Protein AF-F4SY46-F1 (afdb_monomer_lite)

InterPro domains:
  IPR010906 Bacteriophage lambda, Nu1, terminase small subunit [PF07471] (25-109)

Foldseek 3Di:
DDDDDDDDQDPVNVVVVVVVVVVVVVVVVVVVVVVVVVVVVVVVVVVVVVVVVVVVLVVVLVVLLVVLVVVLVVQCCVLVVVCVVCVPDDVVVSVVSVVVSVVSNVVSNCVSVCSVVVVVVVVVVVVD

Organism: NCBI:txid656417

Secondary structure (DSSP, 8-state):
----------HHHHHHHHHHHHHHHHHHHHHHHHHHHHHHHHHHHHHHHHHHHHHHHHHHHHHHHHHHHHHHHHHTTHHHHHHHH-TTS-HHHHHHHHHHHHHHHHHHHTHHHHHHHHHHHHHHHHT-

Sequence (128 aa):
MRSGKKISKTKSSVKSWKICVRLQNLGTIDYRYWLTKAQADAQELKNTREEGLVLETELFTFILQRVAQEILGILVRVPLTLQRKYPDISPSHLDVVKTEIAKASNVAAKASENVGGWIDDFRRTEGS

Radius of gyration: 36.34 Å; chains: 1; bounding box: 85×54×85 Å

Structure (mmCIF, N/CA/C/O backbone):
data_AF-F4SY46-F1
#
_entry.id   AF-F4SY46-F1
#
loop_
_atom_site.group_PDB
_atom_site.id
_atom_site.type_symbol
_atom_site.label_atom_id
_atom_site.label_alt_id
_atom_site.label_comp_id
_atom_site.label_asym_id
_atom_site.label_entity_id
_atom_site.label_seq_id
_atom_site.pdbx_PDB_ins_code
_atom_site.Cartn_x
_atom_site.Cartn_y
_atom_site.Cartn_z
_atom_site.occupancy
_atom_site.B_iso_or_equiv
_atom_site.auth_seq_id
_atom_site.auth_comp_id
_atom_site.auth_asym_id
_atom_site.auth_atom_id
_atom_site.pdbx_PDB_model_num
ATOM 1 N N . MET A 1 1 ? 52.770 -42.576 -58.612 1.00 36.56 1 MET A N 1
ATOM 2 C CA . MET A 1 1 ? 53.418 -41.745 -57.569 1.00 36.56 1 MET A CA 1
ATOM 3 C C . MET A 1 1 ? 52.867 -40.324 -57.632 1.00 36.56 1 MET A C 1
ATOM 5 O O . MET A 1 1 ? 52.953 -39.703 -58.682 1.00 36.56 1 MET A O 1
ATOM 9 N N . ARG A 1 2 ? 52.249 -39.817 -56.553 1.00 37.84 2 ARG A N 1
ATOM 10 C CA . ARG A 1 2 ? 51.769 -38.424 -56.474 1.00 37.84 2 ARG A CA 1
ATOM 11 C C . ARG A 1 2 ? 52.965 -37.496 -56.242 1.00 37.84 2 ARG A C 1
ATOM 13 O O . ARG A 1 2 ? 53.592 -37.557 -55.191 1.00 37.84 2 ARG A O 1
ATOM 20 N N . SER A 1 3 ? 53.285 -36.666 -57.233 1.00 39.47 3 SER A N 1
ATOM 21 C CA . SER A 1 3 ? 54.320 -35.633 -57.138 1.00 39.47 3 SER A CA 1
ATOM 22 C C . SER A 1 3 ? 53.875 -34.542 -56.158 1.00 39.47 3 SER A C 1
ATOM 24 O O . SER A 1 3 ? 52.972 -33.755 -56.443 1.00 39.47 3 SER A O 1
ATOM 26 N N . GLY A 1 4 ? 54.478 -34.533 -54.969 1.00 44.81 4 GLY A N 1
ATOM 27 C CA . GLY A 1 4 ? 54.281 -33.496 -53.961 1.00 44.81 4 GLY A CA 1
ATOM 28 C C . GLY A 1 4 ? 55.066 -32.239 -54.325 1.00 44.81 4 GLY A C 1
ATOM 29 O O . GLY A 1 4 ? 56.257 -32.137 -54.036 1.00 44.81 4 GLY A O 1
ATOM 30 N N . LYS A 1 5 ? 54.400 -31.262 -54.948 1.00 42.72 5 LYS A N 1
ATOM 31 C CA . LYS A 1 5 ? 54.962 -29.934 -55.223 1.00 42.72 5 LYS A CA 1
ATOM 32 C C . LYS A 1 5 ? 55.138 -29.181 -53.891 1.00 42.72 5 LYS A C 1
ATOM 34 O O . LYS A 1 5 ? 54.177 -28.634 -53.356 1.00 42.72 5 LYS A O 1
ATOM 39 N N . LYS A 1 6 ? 56.357 -29.170 -53.329 1.00 51.81 6 LYS A N 1
ATOM 40 C CA . LYS A 1 6 ? 56.695 -28.341 -52.155 1.00 51.81 6 LYS A CA 1
ATOM 41 C C . LYS A 1 6 ? 56.627 -26.867 -52.553 1.00 51.81 6 LYS A C 1
ATOM 43 O O . LYS A 1 6 ? 57.443 -26.393 -53.337 1.00 51.81 6 LYS A O 1
ATOM 48 N N . ILE A 1 7 ? 55.657 -26.144 -52.004 1.00 50.84 7 ILE A N 1
ATOM 49 C CA . ILE A 1 7 ? 55.520 -24.698 -52.185 1.00 50.84 7 ILE A CA 1
ATOM 50 C C . ILE A 1 7 ? 56.518 -24.022 -51.234 1.00 50.84 7 ILE A C 1
ATOM 52 O O . ILE A 1 7 ? 56.269 -23.920 -50.033 1.00 50.84 7 ILE A O 1
ATOM 56 N N . SER A 1 8 ? 57.670 -23.585 -51.743 1.00 52.25 8 SER A N 1
ATOM 57 C CA . SER A 1 8 ? 58.619 -22.770 -50.980 1.00 52.25 8 SER A CA 1
ATOM 58 C C . SER A 1 8 ? 58.075 -21.341 -50.855 1.00 52.25 8 SER A C 1
ATOM 60 O O . SER A 1 8 ? 58.084 -20.556 -51.801 1.00 52.25 8 SER A O 1
ATOM 62 N N . LYS A 1 9 ? 57.553 -20.980 -49.675 1.00 57.28 9 LYS A N 1
ATOM 63 C CA . LYS A 1 9 ? 57.113 -19.601 -49.411 1.00 57.28 9 LYS A CA 1
ATOM 64 C C . LYS A 1 9 ? 58.337 -18.687 -49.286 1.00 57.28 9 LYS A C 1
ATOM 66 O O . LYS A 1 9 ? 59.151 -18.844 -48.380 1.00 57.28 9 LYS A O 1
ATOM 71 N N . THR A 1 10 ? 58.467 -17.718 -50.189 1.00 59.53 10 THR A N 1
ATOM 72 C CA . THR A 1 10 ? 59.527 -16.698 -50.148 1.00 59.53 10 THR A CA 1
ATOM 73 C C . THR A 1 10 ? 59.320 -15.741 -48.963 1.00 59.53 10 THR A C 1
ATOM 75 O O . THR A 1 10 ? 58.187 -15.507 -48.533 1.00 59.53 10 THR A O 1
ATOM 78 N N . LYS A 1 11 ? 60.396 -15.133 -48.431 1.00 61.09 11 LYS A N 1
ATOM 79 C CA . LYS A 1 11 ? 60.318 -14.158 -47.314 1.00 61.09 11 LYS A CA 1
ATOM 80 C C . LYS A 1 11 ? 59.337 -13.003 -47.594 1.00 61.09 11 LYS A C 1
ATOM 82 O O . LYS A 1 11 ? 58.720 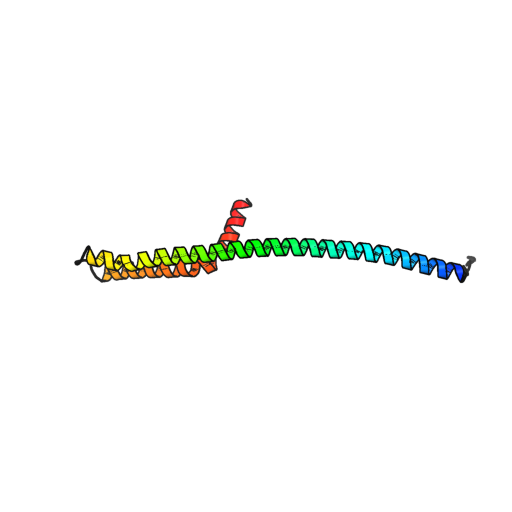-12.493 -46.662 1.00 61.09 11 LYS A O 1
ATOM 87 N N . SER A 1 12 ? 59.162 -12.627 -48.865 1.00 56.25 12 SER A N 1
ATOM 88 C CA . SER A 1 12 ? 58.181 -11.624 -49.308 1.00 56.25 12 SER A CA 1
ATOM 89 C C . SER A 1 12 ? 56.732 -12.096 -49.111 1.00 56.25 12 SER A C 1
ATOM 91 O O . SER A 1 12 ? 55.912 -11.376 -48.544 1.00 56.25 12 SER A O 1
ATOM 93 N N . SER A 1 13 ? 56.438 -13.355 -49.452 1.00 59.56 13 SER A N 1
ATOM 94 C CA . SER A 1 13 ? 55.116 -13.966 -49.265 1.00 59.56 13 SER A CA 1
ATOM 95 C C . SER A 1 13 ? 54.729 -14.075 -47.782 1.00 59.56 13 SER A C 1
ATOM 97 O O . SER A 1 13 ? 53.585 -13.816 -47.412 1.00 59.56 13 SER A O 1
ATOM 99 N N . VAL A 1 14 ? 55.695 -14.358 -46.899 1.00 67.62 14 VAL A N 1
ATOM 100 C CA . VAL A 1 14 ? 55.461 -14.392 -45.443 1.00 67.62 14 VAL A CA 1
ATOM 101 C C . VAL A 1 14 ? 55.180 -12.995 -44.874 1.00 67.62 14 VAL A C 1
ATOM 103 O O . VAL A 1 14 ? 54.303 -12.850 -44.022 1.00 67.62 14 VAL A O 1
ATOM 106 N N . LYS A 1 15 ? 55.888 -11.956 -45.344 1.00 69.69 15 LYS A N 1
ATOM 107 C CA . LYS A 1 15 ? 55.618 -10.562 -44.946 1.00 69.69 15 LYS A CA 1
ATOM 108 C C . LYS A 1 15 ? 54.236 -10.104 -45.416 1.00 69.69 15 LYS A C 1
ATOM 110 O O . LYS A 1 15 ? 53.481 -9.567 -44.613 1.00 69.69 15 LYS A O 1
ATOM 115 N N . SER A 1 16 ? 53.888 -10.379 -46.673 1.00 69.12 16 SER A N 1
ATOM 116 C CA . SER A 1 16 ? 52.576 -10.056 -47.247 1.00 69.12 16 SER A CA 1
ATOM 117 C C . SER A 1 16 ? 51.431 -10.738 -46.483 1.00 69.12 16 SER A C 1
ATOM 119 O O . SER A 1 16 ? 50.450 -10.087 -46.128 1.00 69.12 16 SER A O 1
ATOM 121 N N . TRP A 1 17 ? 51.597 -12.010 -46.106 1.00 73.75 17 TRP A N 1
ATOM 122 C CA . TRP A 1 17 ? 50.596 -12.726 -45.313 1.00 73.75 17 TRP A CA 1
ATOM 123 C C . TRP A 1 17 ? 50.430 -12.152 -43.897 1.00 73.75 17 TRP A C 1
ATOM 125 O O . TRP A 1 17 ? 49.304 -11.960 -43.448 1.00 73.75 17 TRP A O 1
ATOM 135 N N . LYS A 1 18 ? 51.528 -11.793 -43.213 1.00 73.06 18 LYS A N 1
ATOM 136 C CA . LYS A 1 18 ? 51.466 -11.129 -41.895 1.00 73.06 18 LYS A CA 1
ATOM 137 C C . LYS A 1 18 ? 50.753 -9.776 -41.949 1.00 73.06 18 LYS A C 1
ATOM 139 O O . LYS A 1 18 ? 49.997 -9.463 -41.034 1.00 73.06 18 LYS A O 1
ATOM 144 N N . ILE A 1 19 ? 50.975 -8.995 -43.007 1.00 72.06 19 ILE A N 1
ATOM 145 C CA . ILE A 1 19 ? 50.294 -7.709 -43.219 1.00 72.06 19 ILE A CA 1
ATOM 146 C C . ILE A 1 19 ? 48.791 -7.937 -43.425 1.00 72.06 19 ILE A C 1
ATOM 148 O O . ILE A 1 19 ? 47.981 -7.283 -42.776 1.00 72.06 19 ILE A O 1
ATOM 152 N N . CYS A 1 20 ? 48.415 -8.916 -44.249 1.00 63.53 20 CYS A N 1
ATOM 153 C CA . CYS A 1 20 ? 47.014 -9.242 -44.520 1.00 63.53 20 CYS A CA 1
ATOM 154 C C . CYS A 1 20 ? 46.267 -9.709 -43.253 1.00 63.53 20 CYS A C 1
ATOM 156 O O . CYS A 1 20 ? 45.189 -9.205 -42.951 1.00 63.53 20 CYS A O 1
ATOM 158 N N . VAL A 1 21 ? 46.889 -10.576 -42.442 1.00 69.94 21 VAL A N 1
ATOM 159 C CA . VAL A 1 21 ? 46.334 -11.025 -41.150 1.00 69.94 21 VAL A CA 1
ATOM 160 C C . VAL A 1 21 ? 46.205 -9.866 -40.153 1.00 69.94 21 VAL A C 1
ATOM 162 O O . 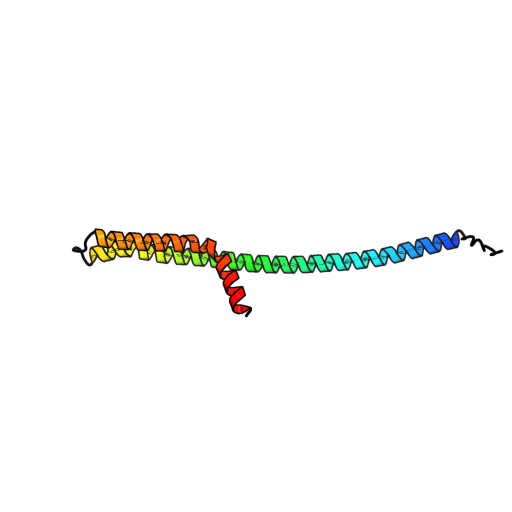VAL A 1 21 ? 45.217 -9.779 -39.427 1.00 69.94 21 VAL A O 1
ATOM 165 N N . ARG A 1 22 ? 47.173 -8.939 -40.116 1.00 65.19 22 ARG A N 1
ATOM 166 C CA . ARG A 1 22 ? 47.112 -7.749 -39.248 1.00 65.19 22 ARG A CA 1
ATOM 167 C C . ARG A 1 22 ? 45.954 -6.823 -39.636 1.00 65.19 22 ARG A C 1
ATOM 169 O O . ARG A 1 22 ? 45.278 -6.328 -38.742 1.00 65.19 22 ARG A O 1
ATOM 176 N N . LEU A 1 23 ? 45.719 -6.626 -40.935 1.00 64.75 23 LEU A N 1
ATOM 177 C CA . LEU A 1 23 ? 44.616 -5.810 -41.458 1.00 64.75 23 LEU A CA 1
ATOM 178 C C . LEU A 1 23 ? 43.245 -6.456 -41.194 1.00 64.75 23 LEU A C 1
ATOM 180 O O . LEU A 1 23 ? 42.326 -5.764 -40.765 1.00 64.75 23 LEU A O 1
ATOM 184 N N . GLN A 1 24 ? 43.123 -7.780 -41.354 1.00 64.06 24 GLN A N 1
ATOM 185 C CA . GLN A 1 24 ? 41.915 -8.531 -40.975 1.00 64.06 24 GLN A CA 1
ATOM 186 C C . GLN A 1 24 ? 41.609 -8.428 -39.476 1.00 64.06 24 GLN A C 1
ATOM 188 O O . GLN A 1 24 ? 40.459 -8.223 -39.083 1.00 64.06 24 GLN A O 1
ATOM 193 N N . ASN A 1 25 ? 42.638 -8.533 -38.632 1.00 65.88 25 ASN A N 1
ATOM 194 C CA . ASN A 1 25 ? 42.476 -8.397 -37.188 1.00 65.88 25 ASN A CA 1
ATOM 195 C C . ASN A 1 25 ? 42.070 -6.973 -36.786 1.00 65.88 25 ASN A C 1
ATOM 197 O O . ASN A 1 25 ? 41.243 -6.840 -35.894 1.00 65.88 25 ASN A O 1
ATOM 201 N N . LEU A 1 26 ? 42.586 -5.929 -37.450 1.00 62.97 26 LEU A N 1
ATOM 202 C CA . LEU A 1 26 ? 42.195 -4.536 -37.189 1.00 62.97 26 LEU A CA 1
ATOM 203 C C . LEU A 1 26 ? 40.698 -4.307 -37.450 1.00 62.97 26 LEU A C 1
ATOM 205 O O . LEU A 1 26 ? 39.984 -3.905 -36.539 1.00 62.97 26 LEU A O 1
ATOM 209 N N . GLY A 1 27 ? 40.198 -4.690 -38.630 1.00 69.19 27 GLY A N 1
ATOM 210 C CA . GLY A 1 27 ? 38.771 -4.541 -38.952 1.00 69.19 27 GLY A CA 1
ATOM 211 C C . GLY A 1 27 ? 37.844 -5.367 -38.048 1.00 69.19 27 GLY A C 1
ATOM 212 O O . GLY A 1 27 ? 36.716 -4.969 -37.769 1.00 69.19 27 GLY A O 1
ATOM 213 N N . THR A 1 28 ? 38.329 -6.500 -37.529 1.00 69.12 28 THR A N 1
ATOM 214 C CA . THR A 1 28 ? 37.582 -7.324 -36.562 1.00 69.12 28 THR A CA 1
ATOM 215 C C . THR A 1 28 ? 37.553 -6.690 -35.166 1.00 69.12 28 THR A C 1
A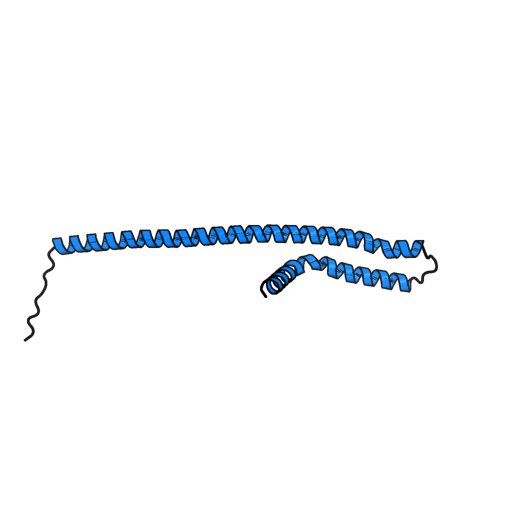TOM 217 O O . THR A 1 28 ? 36.568 -6.841 -34.443 1.00 69.12 28 THR A O 1
ATOM 220 N N . ILE A 1 29 ? 38.619 -5.985 -34.771 1.00 72.81 29 ILE A N 1
ATOM 221 C CA . ILE A 1 29 ? 38.692 -5.250 -33.501 1.00 72.81 29 ILE A CA 1
ATOM 222 C C . ILE A 1 29 ? 37.734 -4.055 -33.532 1.00 72.81 29 ILE A C 1
ATOM 224 O O . ILE A 1 29 ? 36.970 -3.892 -32.585 1.00 72.81 29 ILE A O 1
ATOM 228 N N . ASP A 1 30 ? 37.701 -3.297 -34.628 1.00 71.88 30 ASP A N 1
ATOM 229 C CA .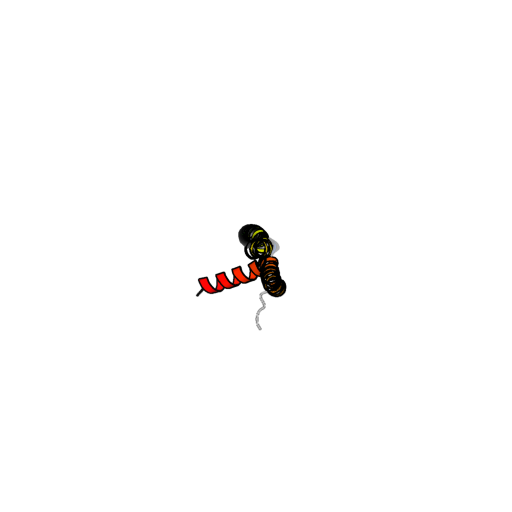 ASP A 1 30 ? 36.810 -2.139 -34.781 1.00 71.88 30 ASP A CA 1
ATOM 230 C C . ASP A 1 30 ? 35.329 -2.547 -34.775 1.00 71.88 30 ASP A C 1
ATOM 232 O O . ASP A 1 30 ? 34.503 -1.928 -34.103 1.00 71.88 30 ASP A O 1
ATOM 236 N N . TYR A 1 31 ? 34.992 -3.650 -35.454 1.00 71.00 31 TYR A N 1
ATOM 237 C CA . TYR A 1 31 ? 33.635 -4.202 -35.446 1.00 71.00 31 TYR A CA 1
ATOM 238 C C . TYR A 1 31 ? 33.196 -4.661 -34.047 1.00 71.00 31 TYR A C 1
ATOM 240 O O . TYR A 1 31 ? 32.091 -4.350 -33.602 1.00 71.00 31 TYR A O 1
ATOM 248 N N . ARG A 1 32 ? 34.068 -5.374 -33.320 1.00 72.56 32 ARG A N 1
ATOM 249 C CA . ARG A 1 32 ? 33.801 -5.795 -31.935 1.00 72.56 32 ARG A CA 1
ATOM 250 C C . ARG A 1 32 ? 33.662 -4.600 -31.003 1.00 72.56 32 ARG A C 1
ATOM 252 O O . ARG A 1 32 ? 32.774 -4.601 -30.165 1.00 72.56 32 ARG A O 1
ATOM 259 N N . TYR A 1 33 ? 34.504 -3.585 -31.174 1.00 78.62 33 TYR A N 1
ATOM 260 C CA . TYR A 1 33 ? 34.443 -2.356 -30.396 1.00 78.62 33 TYR A CA 1
ATOM 261 C C . TYR A 1 33 ? 33.105 -1.632 -30.587 1.00 78.62 33 TYR A C 1
ATOM 263 O O . TYR A 1 33 ? 32.464 -1.278 -29.602 1.00 78.62 33 TYR A O 1
ATOM 271 N N . TRP A 1 34 ? 32.639 -1.479 -31.830 1.00 75.75 34 TRP A N 1
ATOM 272 C CA . TRP A 1 34 ? 31.328 -0.891 -32.116 1.00 75.75 34 TRP A CA 1
ATOM 273 C C . TRP A 1 34 ? 30.174 -1.716 -31.530 1.00 75.75 34 TRP A C 1
ATOM 275 O O . TRP A 1 34 ? 29.265 -1.142 -30.938 1.00 75.75 34 TRP A O 1
ATOM 285 N N . LEU A 1 35 ? 30.228 -3.049 -31.630 1.00 75.12 35 LEU A N 1
ATOM 286 C CA . LEU A 1 35 ? 29.195 -3.929 -31.076 1.00 75.12 35 LEU A CA 1
ATOM 287 C C . LEU A 1 35 ? 29.139 -3.849 -29.543 1.00 75.12 35 LEU A C 1
ATOM 289 O O . LEU A 1 35 ? 28.059 -3.699 -28.979 1.00 75.12 35 LEU A O 1
ATOM 293 N N . THR A 1 36 ? 30.293 -3.906 -28.872 1.00 78.75 36 THR A N 1
ATOM 294 C CA . THR A 1 36 ? 30.384 -3.760 -27.412 1.00 78.75 36 THR A CA 1
ATOM 295 C C . THR A 1 36 ? 29.914 -2.378 -26.970 1.00 78.75 36 THR A C 1
ATOM 297 O O . THR A 1 36 ? 29.224 -2.264 -25.963 1.00 78.75 36 THR A O 1
ATOM 300 N N . LYS A 1 37 ? 30.240 -1.331 -27.736 1.00 79.88 37 LYS A N 1
ATOM 301 C CA . LYS A 1 37 ? 29.763 0.027 -27.471 1.00 79.88 37 LYS A CA 1
ATOM 302 C C . LYS A 1 37 ? 28.243 0.125 -27.621 1.00 79.88 37 LYS A C 1
ATOM 304 O O . LYS A 1 37 ? 27.588 0.597 -26.709 1.00 79.88 37 LYS A O 1
ATOM 309 N N . ALA A 1 38 ? 27.671 -0.411 -28.698 1.00 78.00 38 ALA A N 1
ATOM 310 C CA . ALA A 1 38 ? 26.223 -0.425 -28.903 1.00 78.00 38 ALA A CA 1
ATOM 311 C C . ALA A 1 38 ? 25.479 -1.225 -27.816 1.00 78.00 38 ALA A C 1
ATOM 313 O O . ALA A 1 38 ? 24.377 -0.854 -27.421 1.00 78.00 38 ALA A O 1
ATOM 314 N N . GLN A 1 39 ? 26.079 -2.307 -27.309 1.00 77.06 39 GLN A N 1
ATOM 315 C CA . GLN A 1 39 ? 25.547 -3.059 -26.168 1.00 77.06 39 GLN A CA 1
ATOM 316 C C . GLN A 1 39 ? 25.622 -2.258 -24.864 1.00 77.06 39 GLN A C 1
ATOM 318 O O . GLN A 1 39 ? 24.669 -2.285 -24.090 1.00 77.06 39 GLN A O 1
ATOM 323 N N . ALA A 1 40 ? 26.725 -1.541 -24.635 1.00 74.25 40 ALA A N 1
ATOM 324 C CA . ALA A 1 40 ? 26.880 -0.662 -23.482 1.00 74.25 40 ALA A CA 1
ATOM 325 C C . ALA A 1 40 ? 25.873 0.497 -23.521 1.00 74.25 40 ALA A C 1
ATOM 327 O O . ALA A 1 40 ? 25.165 0.695 -22.542 1.00 74.25 40 ALA A O 1
ATOM 328 N N . ASP A 1 41 ? 25.726 1.170 -24.665 1.00 75.50 41 ASP A N 1
ATOM 329 C CA . ASP A 1 41 ? 24.772 2.269 -24.863 1.00 75.50 41 ASP A CA 1
ATOM 330 C C . ASP A 1 41 ? 23.319 1.781 -24.673 1.00 75.50 41 ASP A C 1
ATOM 332 O O . ASP A 1 41 ? 22.498 2.438 -24.034 1.00 75.50 41 ASP A O 1
ATOM 336 N N . ALA A 1 42 ? 22.989 0.586 -25.180 1.00 73.50 42 ALA A N 1
ATOM 337 C CA . ALA A 1 42 ? 21.675 -0.024 -24.976 1.00 73.50 42 ALA A CA 1
ATOM 338 C C . ALA A 1 42 ? 21.415 -0.378 -23.503 1.00 73.50 42 ALA A C 1
ATOM 340 O O . ALA A 1 42 ? 20.289 -0.234 -23.020 1.00 73.50 42 ALA A O 1
ATOM 341 N N . GLN A 1 43 ? 22.445 -0.835 -22.786 1.00 64.31 43 GLN A N 1
ATOM 342 C CA . GLN A 1 43 ? 22.346 -1.137 -21.363 1.00 64.31 43 GLN A CA 1
ATOM 343 C C . GLN A 1 43 ? 22.232 0.138 -20.524 1.00 64.31 43 GLN A C 1
ATOM 345 O O . GLN A 1 43 ? 21.442 0.165 -19.588 1.00 64.31 43 GLN A O 1
ATOM 350 N N . GLU A 1 44 ? 22.960 1.197 -20.874 1.00 70.44 44 GLU A N 1
ATOM 351 C CA . GLU A 1 44 ? 22.883 2.500 -20.214 1.00 70.44 44 GLU A CA 1
ATOM 352 C C . GLU A 1 44 ? 21.478 3.094 -20.354 1.00 70.44 44 GLU A C 1
ATOM 354 O O . GLU A 1 44 ? 20.853 3.419 -19.351 1.00 70.44 44 GLU A O 1
ATOM 359 N N . LEU A 1 45 ? 20.908 3.097 -21.564 1.00 69.50 45 LEU A N 1
ATOM 360 C CA . LEU A 1 45 ? 19.527 3.537 -21.796 1.00 69.50 45 LEU A CA 1
ATOM 361 C C . LEU A 1 45 ? 18.498 2.713 -21.012 1.00 69.50 45 LEU A C 1
ATOM 363 O O . LEU A 1 45 ? 17.499 3.255 -20.530 1.00 69.50 45 LEU A O 1
ATOM 367 N N . LYS A 1 46 ? 18.721 1.399 -20.888 1.00 68.75 46 LYS A N 1
ATOM 368 C CA . LYS A 1 46 ? 17.858 0.519 -20.096 1.00 68.75 46 LYS A CA 1
ATOM 369 C C . LYS A 1 46 ? 17.962 0.846 -18.607 1.00 68.75 46 LYS A C 1
ATOM 371 O O . LYS A 1 46 ? 16.923 0.982 -17.969 1.00 68.75 46 LYS A O 1
ATOM 376 N N . ASN A 1 47 ? 19.176 1.035 -18.095 1.00 67.56 47 ASN A N 1
ATOM 377 C CA . ASN A 1 47 ? 19.416 1.424 -16.711 1.00 67.56 47 ASN A CA 1
ATOM 378 C C . ASN A 1 47 ? 18.788 2.788 -16.416 1.00 67.56 47 ASN A C 1
ATOM 380 O O . ASN A 1 47 ? 18.047 2.889 -15.457 1.00 67.56 47 ASN A O 1
ATOM 384 N N . THR A 1 48 ? 18.963 3.800 -17.273 1.00 66.94 48 THR A N 1
ATOM 385 C CA . THR A 1 48 ? 18.346 5.126 -17.084 1.00 66.94 48 THR A CA 1
ATOM 386 C C . THR A 1 48 ? 16.817 5.058 -17.082 1.00 66.94 48 THR A C 1
ATOM 388 O O . THR A 1 48 ? 16.160 5.753 -16.309 1.00 66.94 48 THR A O 1
ATOM 391 N N . ARG A 1 49 ? 16.218 4.210 -17.930 1.00 62.34 49 ARG A N 1
ATOM 392 C CA . ARG A 1 49 ? 14.765 3.982 -17.920 1.00 62.34 49 ARG A CA 1
ATOM 393 C C . ARG A 1 49 ? 14.315 3.275 -16.643 1.00 62.34 49 ARG A C 1
ATOM 395 O O . ARG A 1 49 ? 13.300 3.661 -16.073 1.00 62.34 49 ARG A O 1
ATOM 402 N N . GLU A 1 50 ? 15.020 2.228 -16.229 1.00 61.62 50 GLU A N 1
ATOM 403 C CA . GLU A 1 50 ? 14.712 1.492 -15.001 1.00 61.62 50 GLU A CA 1
ATOM 404 C C . GLU A 1 50 ? 14.895 2.381 -13.767 1.00 61.62 50 GLU A C 1
ATOM 406 O O . GLU A 1 50 ? 13.997 2.435 -12.939 1.00 61.62 50 GLU A O 1
ATOM 411 N N . GLU A 1 51 ? 15.971 3.163 -13.695 1.00 62.00 51 GLU A N 1
ATOM 412 C CA . GLU A 1 51 ? 16.211 4.183 -12.671 1.00 62.00 51 GLU A CA 1
ATOM 413 C C . GLU A 1 51 ? 15.077 5.216 -12.633 1.00 62.00 51 GLU A C 1
ATOM 415 O O . GLU A 1 51 ? 14.556 5.505 -11.560 1.00 62.00 51 GLU A O 1
ATOM 420 N N . GLY A 1 52 ? 14.623 5.720 -13.787 1.00 57.88 52 GLY A N 1
ATOM 421 C CA . GLY A 1 52 ? 13.474 6.629 -13.861 1.00 57.88 52 GLY A CA 1
ATOM 422 C C . GLY A 1 52 ? 12.178 6.016 -13.311 1.00 57.88 52 GLY A C 1
ATOM 423 O O . GLY A 1 52 ? 11.485 6.646 -12.515 1.00 57.88 52 GLY A O 1
ATOM 424 N N . LEU A 1 53 ? 11.878 4.762 -13.666 1.00 62.16 53 LEU A N 1
ATOM 425 C CA . LEU A 1 53 ? 10.713 4.031 -13.147 1.00 62.16 53 LEU A CA 1
ATOM 426 C C . LEU A 1 53 ? 10.829 3.729 -11.645 1.00 62.16 53 LEU A C 1
ATOM 428 O O . LEU A 1 53 ? 9.824 3.748 -10.931 1.00 62.16 53 LEU A O 1
ATOM 432 N N . VAL A 1 54 ? 12.040 3.453 -11.154 1.00 63.03 54 VAL A N 1
ATOM 433 C CA . VAL A 1 54 ? 12.317 3.252 -9.726 1.00 63.03 54 VAL A CA 1
ATOM 434 C C . VAL A 1 54 ? 12.049 4.544 -8.957 1.00 63.03 54 VAL A C 1
ATOM 436 O O . VAL A 1 54 ? 11.332 4.500 -7.962 1.00 63.03 54 VAL A O 1
ATOM 439 N N . LEU A 1 55 ? 12.505 5.697 -9.457 1.00 64.81 55 LEU A N 1
ATOM 440 C CA . LEU A 1 55 ? 12.241 7.002 -8.837 1.00 64.81 55 LEU A CA 1
ATOM 441 C C . LEU A 1 55 ? 10.744 7.338 -8.791 1.00 64.81 55 LEU A C 1
ATOM 443 O O . LEU A 1 55 ? 10.246 7.815 -7.771 1.00 64.81 55 LEU A O 1
ATOM 447 N N . GLU A 1 56 ? 10.004 7.062 -9.867 1.00 73.62 56 GLU A N 1
ATOM 448 C CA . GLU A 1 56 ? 8.546 7.229 -9.887 1.00 73.62 56 GLU A CA 1
ATOM 449 C C . GLU A 1 56 ? 7.868 6.293 -8.876 1.00 73.62 56 GLU A C 1
ATOM 451 O O . GLU A 1 56 ? 7.000 6.721 -8.114 1.00 73.62 56 GLU A O 1
ATOM 456 N N . THR A 1 57 ? 8.307 5.035 -8.793 1.00 73.75 57 THR A N 1
ATOM 457 C CA . THR A 1 57 ? 7.772 4.048 -7.843 1.00 73.75 57 THR A CA 1
ATOM 458 C C . THR A 1 57 ? 8.046 4.439 -6.388 1.00 73.75 57 THR A C 1
ATOM 460 O O . THR A 1 57 ? 7.159 4.326 -5.538 1.00 73.75 57 THR A O 1
ATOM 463 N N . GLU A 1 58 ? 9.243 4.939 -6.083 1.00 76.88 58 GLU A N 1
ATOM 464 C CA . GLU A 1 58 ? 9.609 5.448 -4.758 1.00 76.88 58 GLU A CA 1
ATOM 465 C C . GLU A 1 58 ? 8.774 6.675 -4.377 1.00 76.88 58 GLU A C 1
ATOM 467 O O . GLU A 1 58 ? 8.248 6.749 -3.262 1.00 76.88 58 GLU A O 1
ATOM 472 N N . LEU A 1 59 ? 8.575 7.603 -5.319 1.00 73.94 59 LEU A N 1
ATOM 473 C CA . LEU A 1 59 ? 7.726 8.774 -5.122 1.00 73.94 59 LEU A CA 1
ATOM 474 C C . LEU A 1 59 ? 6.270 8.373 -4.848 1.00 73.94 59 LEU A C 1
ATOM 476 O O . LEU A 1 59 ? 5.669 8.860 -3.888 1.00 73.94 59 LEU A O 1
ATOM 480 N N . PHE A 1 60 ? 5.700 7.463 -5.642 1.00 78.19 60 PHE A N 1
ATOM 481 C CA . PHE A 1 60 ? 4.339 6.968 -5.424 1.00 78.19 60 PHE A CA 1
ATOM 482 C C . PHE A 1 60 ? 4.208 6.226 -4.093 1.00 78.19 60 PHE A C 1
ATOM 484 O O . PHE A 1 60 ? 3.236 6.441 -3.369 1.00 78.19 60 PHE A O 1
ATOM 491 N N . THR A 1 61 ? 5.205 5.424 -3.718 1.00 81.81 61 THR A N 1
ATOM 492 C CA . THR A 1 61 ? 5.244 4.741 -2.417 1.00 81.81 61 THR A CA 1
ATOM 493 C C . THR A 1 61 ? 5.233 5.749 -1.268 1.00 81.81 61 THR A C 1
ATOM 495 O O . THR A 1 61 ? 4.443 5.613 -0.331 1.00 81.81 61 THR A O 1
ATOM 498 N N . PHE A 1 62 ? 6.048 6.802 -1.361 1.00 81.12 62 PHE A N 1
ATOM 499 C CA . PHE A 1 62 ? 6.099 7.871 -0.366 1.00 81.12 62 PHE A CA 1
ATOM 500 C C . PHE A 1 62 ? 4.768 8.628 -0.249 1.00 81.12 62 PHE A C 1
ATOM 502 O O . PHE A 1 62 ? 4.282 8.868 0.860 1.00 81.12 62 PHE A O 1
ATOM 509 N N . ILE A 1 63 ? 4.145 8.979 -1.379 1.00 82.88 63 ILE A N 1
ATOM 510 C CA . ILE A 1 63 ? 2.844 9.664 -1.402 1.00 82.88 63 ILE A CA 1
ATOM 511 C C . ILE A 1 63 ? 1.755 8.774 -0.791 1.00 82.88 63 ILE A C 1
ATOM 513 O O . ILE A 1 63 ? 0.986 9.238 0.051 1.00 82.88 63 ILE A O 1
ATOM 517 N N . LEU A 1 64 ? 1.711 7.488 -1.151 1.00 82.88 64 LEU A N 1
ATOM 518 C CA . LEU A 1 64 ? 0.738 6.537 -0.607 1.00 82.88 64 LEU A CA 1
ATOM 519 C C . LEU A 1 64 ? 0.896 6.360 0.904 1.00 82.88 64 LEU A C 1
ATOM 521 O O . LEU A 1 64 ? -0.100 6.377 1.627 1.00 82.88 64 LEU A O 1
ATOM 525 N N . GLN A 1 65 ? 2.132 6.261 1.403 1.00 84.88 65 GLN A N 1
ATOM 526 C CA . GLN A 1 65 ? 2.391 6.246 2.843 1.00 84.88 65 GLN A CA 1
ATOM 527 C C . GLN A 1 65 ? 1.878 7.521 3.516 1.00 84.88 65 GLN A C 1
ATOM 529 O O . GLN A 1 65 ? 1.222 7.440 4.552 1.00 84.88 65 GLN A O 1
ATOM 534 N N . ARG A 1 66 ? 2.138 8.698 2.934 1.00 84.94 66 ARG A N 1
ATOM 535 C CA . ARG A 1 66 ? 1.679 9.980 3.487 1.00 84.94 66 ARG A CA 1
ATOM 536 C C . ARG A 1 66 ? 0.160 10.054 3.588 1.00 84.94 66 ARG A C 1
ATOM 538 O O . ARG A 1 66 ? -0.350 10.340 4.669 1.00 84.94 66 ARG A O 1
ATOM 545 N N . VAL A 1 67 ? -0.548 9.718 2.513 1.00 86.12 67 VAL A N 1
ATOM 546 C CA . VAL A 1 67 ? -2.018 9.696 2.491 1.00 86.12 67 VAL A CA 1
ATOM 547 C C . VAL A 1 67 ? -2.568 8.675 3.491 1.00 86.12 67 VAL A C 1
ATOM 549 O O . VAL A 1 67 ? -3.500 8.978 4.235 1.00 86.12 67 VAL A O 1
ATOM 552 N N . ALA A 1 68 ? -1.965 7.485 3.575 1.00 86.50 68 ALA A N 1
ATOM 553 C CA . ALA A 1 68 ? -2.357 6.476 4.553 1.00 86.50 68 ALA A CA 1
ATOM 554 C C . ALA A 1 68 ? -2.239 7.007 5.992 1.00 86.50 68 ALA A C 1
ATOM 556 O O . ALA A 1 68 ? -3.186 6.885 6.765 1.00 86.50 68 ALA A O 1
ATOM 557 N N . GLN A 1 69 ? -1.123 7.653 6.348 1.00 86.25 69 GLN A N 1
ATOM 558 C CA . GLN A 1 69 ? -0.936 8.221 7.688 1.00 86.25 69 GLN A CA 1
ATOM 559 C C . GLN A 1 69 ? -1.957 9.322 8.015 1.00 86.25 69 GLN A C 1
ATOM 561 O O . GLN A 1 69 ? -2.469 9.364 9.136 1.00 86.25 69 GLN A O 1
ATOM 566 N N . GLU A 1 70 ? -2.302 10.181 7.053 1.00 87.50 70 GLU A N 1
ATOM 567 C CA . GLU A 1 70 ? -3.334 11.209 7.243 1.00 87.50 70 GLU A CA 1
ATOM 568 C C . GLU A 1 70 ? -4.710 10.594 7.536 1.00 87.50 70 GLU A C 1
ATOM 570 O O . GLU A 1 70 ? -5.383 10.993 8.493 1.00 87.50 70 GLU A O 1
ATOM 575 N N . ILE A 1 71 ? -5.103 9.569 6.772 1.00 86.56 71 ILE A N 1
ATOM 576 C CA . ILE A 1 71 ? -6.371 8.852 6.971 1.00 86.56 71 ILE A CA 1
ATOM 577 C C . ILE A 1 71 ? -6.392 8.160 8.339 1.00 86.56 71 ILE A C 1
ATOM 579 O O . ILE A 1 71 ? -7.385 8.260 9.065 1.00 86.56 71 ILE A O 1
ATOM 583 N N . LEU A 1 72 ? -5.297 7.500 8.731 1.00 87.88 72 LEU A N 1
ATOM 584 C CA . LEU A 1 72 ? -5.188 6.856 10.042 1.00 87.88 72 LEU A CA 1
ATOM 585 C C . LEU A 1 72 ? -5.300 7.864 11.189 1.00 87.88 72 LEU A C 1
ATOM 587 O O . LEU A 1 72 ? -5.989 7.592 12.175 1.00 87.88 72 LEU A O 1
ATOM 591 N N . GLY A 1 73 ? -4.708 9.052 11.043 1.00 86.75 73 GLY A N 1
ATOM 592 C CA . GLY A 1 73 ? -4.842 10.138 12.014 1.00 86.75 73 GLY A CA 1
ATOM 593 C C . GLY A 1 73 ? -6.296 10.566 12.242 1.00 86.75 73 GLY A C 1
ATOM 594 O O . GLY A 1 73 ? -6.691 10.861 13.373 1.00 86.75 73 GLY A O 1
ATOM 595 N N . ILE A 1 74 ? -7.126 10.550 11.195 1.00 88.62 74 ILE A N 1
ATOM 596 C CA . ILE A 1 74 ? -8.569 10.808 11.307 1.00 88.62 74 ILE A CA 1
ATOM 597 C C . ILE A 1 74 ? -9.276 9.619 11.969 1.00 88.62 74 ILE A C 1
ATOM 599 O O . ILE A 1 74 ? -10.065 9.816 12.896 1.00 88.62 74 ILE A O 1
ATOM 603 N N . LEU A 1 75 ? -8.973 8.392 11.538 1.00 87.50 75 LEU A N 1
ATOM 604 C CA . LEU A 1 75 ? -9.618 7.169 12.025 1.00 87.50 75 LEU A CA 1
ATOM 605 C C . LEU A 1 75 ? -9.445 6.983 13.537 1.00 87.50 75 LEU A C 1
ATOM 607 O O . LEU A 1 75 ? -10.412 6.699 14.239 1.00 87.50 75 LEU A O 1
ATOM 611 N N . VAL A 1 76 ? -8.250 7.240 14.073 1.00 87.38 76 VAL A N 1
ATOM 612 C CA . VAL A 1 76 ? -7.960 7.137 15.517 1.00 87.38 76 VAL A CA 1
ATOM 613 C C . VAL A 1 76 ? -8.835 8.077 16.360 1.00 87.38 76 VAL A C 1
ATOM 615 O O . VAL A 1 76 ? -9.108 7.805 17.529 1.00 87.38 76 VAL A O 1
ATOM 618 N N . ARG A 1 77 ? -9.346 9.167 15.778 1.00 89.62 77 ARG A N 1
ATOM 619 C CA . ARG A 1 77 ? -10.226 10.123 16.470 1.00 89.62 77 ARG A CA 1
ATOM 620 C C . ARG A 1 77 ? -11.697 9.698 16.474 1.00 89.62 77 ARG A C 1
ATOM 622 O O . ARG A 1 77 ? -12.491 10.281 17.221 1.00 89.62 77 ARG A O 1
ATOM 629 N N . VAL A 1 78 ? -12.079 8.702 15.673 1.00 90.50 78 VAL A N 1
ATOM 630 C CA . VAL A 1 78 ? -13.471 8.246 15.526 1.00 90.50 78 VAL A CA 1
ATOM 631 C C . VAL A 1 78 ? -14.045 7.692 16.837 1.00 90.50 78 VAL A C 1
ATOM 633 O O . VAL A 1 78 ? -15.103 8.181 17.239 1.00 90.50 78 VAL A O 1
ATOM 636 N N . PRO A 1 79 ? -13.377 6.779 17.577 1.00 89.38 79 PRO A N 1
ATOM 637 C CA . PRO A 1 79 ? -13.919 6.251 18.834 1.00 89.38 79 PRO A CA 1
ATOM 638 C C . PRO A 1 79 ? -14.162 7.346 19.879 1.00 89.38 79 PRO A C 1
ATOM 640 O O . PRO A 1 79 ? -15.176 7.335 20.572 1.00 89.38 79 PRO A O 1
ATOM 643 N N . LEU A 1 80 ? -13.263 8.334 19.951 1.00 89.31 80 LEU A N 1
ATOM 644 C CA . LEU A 1 80 ? -13.384 9.471 20.866 1.00 89.31 80 LEU A CA 1
ATOM 645 C C . LEU A 1 80 ? -14.562 10.379 20.493 1.00 89.31 80 LEU A C 1
ATOM 647 O O . LEU A 1 80 ? -15.290 10.863 21.357 1.00 89.31 80 LEU A O 1
ATOM 651 N N . THR A 1 81 ? -14.760 10.609 19.195 1.00 89.94 81 THR A N 1
ATOM 652 C CA . THR A 1 81 ? -15.897 11.387 18.690 1.00 89.94 81 THR A CA 1
ATOM 653 C C . THR A 1 81 ? -17.214 10.672 18.985 1.00 89.94 81 THR A C 1
ATOM 655 O O . THR A 1 81 ? -18.179 11.310 19.405 1.00 89.94 81 THR A O 1
ATOM 658 N N . LEU A 1 82 ? -17.238 9.345 18.835 1.00 89.75 82 LEU A N 1
ATOM 659 C CA . LEU A 1 82 ? -18.406 8.519 19.116 1.00 89.75 82 LEU A CA 1
ATOM 660 C C . LEU A 1 82 ? -18.765 8.539 20.608 1.00 89.75 82 LEU A C 1
ATOM 662 O O . LEU A 1 82 ? -19.924 8.760 20.943 1.00 89.75 82 LEU A O 1
ATOM 666 N N . GLN A 1 83 ? -17.768 8.420 21.488 1.00 89.56 83 GLN A N 1
ATOM 667 C CA . GLN A 1 83 ? -17.948 8.510 22.940 1.00 89.56 83 GLN A CA 1
ATOM 668 C C 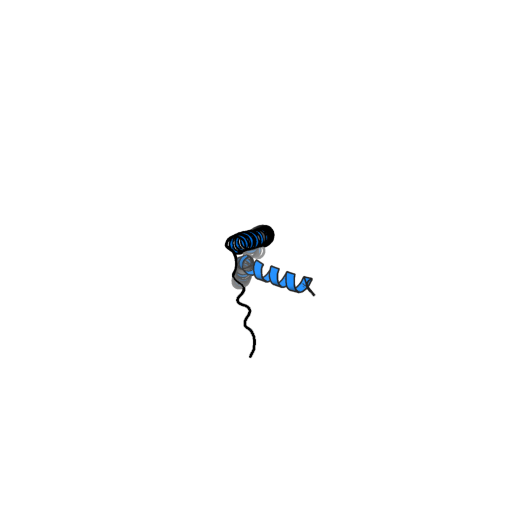. GLN A 1 83 ? -18.514 9.869 23.380 1.00 89.56 83 GLN A C 1
ATOM 670 O O . GLN A 1 83 ? -19.381 9.931 24.244 1.00 89.56 83 GLN A O 1
ATOM 675 N N . ARG A 1 84 ? -18.049 10.972 22.776 1.00 91.56 84 ARG A N 1
ATOM 676 C CA . ARG A 1 84 ? -18.550 12.323 23.090 1.00 91.56 84 ARG A CA 1
ATOM 677 C C . ARG A 1 84 ? -19.989 12.541 22.633 1.00 91.56 84 ARG A C 1
ATOM 679 O O . ARG A 1 84 ? -20.726 13.267 23.289 1.00 91.56 84 ARG A O 1
ATOM 686 N N . LYS A 1 85 ? -20.366 11.959 21.491 1.00 92.31 85 LYS A N 1
ATOM 687 C CA . LYS A 1 85 ? -21.704 12.118 20.907 1.00 92.31 85 LYS A CA 1
ATOM 688 C C . LYS A 1 85 ? -22.740 11.194 21.555 1.00 92.31 85 LYS A C 1
ATOM 690 O O . LYS A 1 85 ? -23.909 11.557 21.612 1.00 92.31 85 LYS A O 1
ATOM 695 N N . TYR A 1 86 ? -22.308 10.033 22.044 1.00 90.94 86 TYR A N 1
ATOM 696 C CA . TYR A 1 86 ? -23.155 9.017 22.666 1.00 90.94 86 TYR A CA 1
ATOM 697 C C . TYR A 1 86 ? -22.520 8.548 23.986 1.00 90.94 86 TYR A C 1
ATOM 699 O O . TYR A 1 86 ? -21.840 7.523 23.998 1.00 90.94 86 TYR A O 1
ATOM 707 N N . PRO A 1 87 ? -22.707 9.285 25.095 1.00 84.81 87 PRO A N 1
ATOM 708 C CA . PRO A 1 87 ? -22.087 8.954 26.381 1.00 84.81 87 PRO A CA 1
ATOM 709 C C . PRO A 1 87 ? -22.562 7.614 26.968 1.00 84.81 87 PRO A C 1
ATOM 711 O O . PRO A 1 87 ? -21.817 6.991 27.717 1.00 84.81 87 PRO A O 1
ATOM 714 N N . ASP A 1 88 ? -23.748 7.138 26.575 1.00 90.38 88 ASP A N 1
ATOM 715 C CA . ASP A 1 88 ? -24.332 5.869 27.039 1.00 90.38 88 ASP A CA 1
ATOM 716 C C . ASP A 1 88 ? -23.829 4.637 26.262 1.00 90.38 88 ASP A C 1
ATOM 718 O O . ASP A 1 88 ? -24.286 3.513 26.485 1.00 90.38 88 ASP A O 1
ATOM 722 N N . ILE A 1 89 ? -22.909 4.818 25.307 1.00 87.31 89 ILE A N 1
ATOM 723 C CA . ILE A 1 89 ? -22.368 3.703 24.531 1.00 87.31 89 ILE A CA 1
ATOM 724 C C . ILE A 1 89 ? -21.553 2.762 25.428 1.00 87.31 89 ILE A C 1
ATOM 726 O O . ILE A 1 89 ? -20.677 3.185 26.184 1.00 87.31 89 ILE A O 1
ATOM 730 N N . SER A 1 90 ? -21.806 1.455 25.310 1.00 90.19 90 SER A N 1
ATOM 731 C CA . SER A 1 90 ? -21.026 0.449 26.034 1.00 90.19 90 SER A CA 1
ATOM 732 C C . SER A 1 90 ? -19.536 0.536 25.660 1.00 90.19 90 SER A C 1
ATOM 734 O O . SER A 1 90 ? -19.213 0.522 24.464 1.00 90.19 90 SER A O 1
ATOM 736 N N . PRO A 1 91 ? -18.613 0.547 26.642 1.00 85.62 91 PRO A N 1
ATOM 737 C CA . PRO A 1 91 ? -17.171 0.536 26.388 1.00 85.62 91 PRO A CA 1
ATOM 738 C C . PRO A 1 91 ? -16.723 -0.632 25.497 1.00 85.62 91 PRO A C 1
ATOM 740 O O . PRO A 1 91 ? -15.823 -0.472 24.677 1.00 85.62 91 PRO A O 1
ATOM 743 N N . SER A 1 92 ? -17.414 -1.775 25.582 1.00 88.88 92 SER A N 1
ATOM 744 C CA . SER A 1 92 ? -17.170 -2.950 24.735 1.00 88.88 92 SER A CA 1
ATOM 745 C C . SER A 1 92 ? -17.351 -2.647 23.243 1.00 88.88 92 SER A C 1
ATOM 747 O O . SER A 1 92 ? -16.543 -3.089 22.427 1.00 88.88 92 SER A O 1
ATOM 749 N N . HIS A 1 93 ? -18.365 -1.862 22.868 1.00 88.69 93 HIS A N 1
ATOM 750 C CA . HIS A 1 93 ? -18.586 -1.494 21.468 1.00 88.69 93 HIS A CA 1
ATOM 751 C C . HIS A 1 93 ? -17.486 -0.558 20.959 1.00 88.69 93 HIS A C 1
ATOM 753 O O . HIS A 1 93 ? -17.035 -0.689 19.822 1.00 88.69 93 HIS A O 1
ATOM 759 N N . LEU A 1 94 ? -17.005 0.355 21.809 1.00 89.25 94 LEU A N 1
ATOM 760 C CA . LEU A 1 94 ? -15.882 1.229 21.469 1.00 89.25 94 LEU A CA 1
ATOM 761 C C . LEU A 1 94 ? -14.587 0.438 21.254 1.00 89.25 94 LEU A C 1
ATOM 763 O O . LEU A 1 94 ? -13.812 0.781 20.362 1.00 89.25 94 LEU A O 1
ATOM 767 N N . ASP A 1 95 ? -14.353 -0.621 22.025 1.00 90.25 95 ASP A N 1
ATOM 768 C CA . ASP A 1 95 ? -13.154 -1.452 21.888 1.00 90.25 95 ASP A CA 1
ATOM 769 C C . ASP A 1 95 ? -13.160 -2.306 20.614 1.00 90.25 95 ASP A C 1
ATOM 771 O O . ASP A 1 95 ? -12.109 -2.474 19.989 1.00 90.25 95 ASP A O 1
ATOM 775 N N . VAL A 1 96 ? -14.332 -2.757 20.153 1.00 92.31 96 VAL A N 1
ATOM 776 C CA . VAL A 1 96 ? -14.474 -3.378 18.824 1.00 92.31 96 VAL A CA 1
ATOM 777 C C . VAL A 1 96 ? -14.077 -2.386 17.729 1.00 92.31 96 VAL A C 1
ATOM 779 O O . VAL A 1 96 ? -13.250 -2.712 16.880 1.00 92.31 96 VAL A O 1
ATOM 782 N N . VAL A 1 97 ? -14.583 -1.149 17.783 1.00 90.44 97 VAL A N 1
ATOM 783 C CA . VAL A 1 97 ? -14.246 -0.107 16.794 1.00 90.44 97 VAL A CA 1
ATOM 784 C C . VAL A 1 97 ? -12.748 0.210 16.805 1.00 90.44 97 VAL A C 1
ATOM 786 O O . VAL A 1 97 ? -12.129 0.283 15.745 1.00 90.44 97 VAL A O 1
ATOM 789 N N . LYS A 1 98 ? -12.132 0.353 17.986 1.00 89.75 98 LYS A N 1
ATOM 790 C CA . LYS A 1 98 ? -10.676 0.561 18.103 1.00 89.75 98 LYS A CA 1
ATOM 791 C C . LYS A 1 98 ? -9.885 -0.602 17.504 1.00 89.75 98 LYS A C 1
ATOM 793 O O . LYS A 1 98 ? -8.870 -0.371 16.853 1.00 89.75 98 LYS A O 1
ATOM 798 N N . THR A 1 99 ? -10.349 -1.832 17.713 1.00 92.88 99 THR A N 1
ATOM 799 C CA . THR A 1 99 ? -9.695 -3.043 17.206 1.00 92.88 99 THR A CA 1
ATOM 800 C C . THR A 1 99 ? -9.779 -3.126 15.682 1.00 92.88 99 THR A C 1
ATOM 802 O O . THR A 1 99 ? -8.775 -3.415 15.035 1.00 92.88 99 THR A O 1
ATOM 805 N N . GLU A 1 100 ? -10.935 -2.824 15.087 1.00 90.50 100 GLU A N 1
ATOM 806 C CA . GLU A 1 100 ? -11.084 -2.770 13.626 1.00 90.50 100 GLU A CA 1
ATOM 807 C C . GLU A 1 100 ? -10.235 -1.655 13.003 1.00 90.50 100 GLU A C 1
ATOM 809 O O . GLU A 1 100 ? -9.553 -1.883 12.003 1.00 90.50 100 GLU A O 1
ATOM 814 N N . ILE A 1 101 ? -10.169 -0.482 13.642 1.00 90.81 101 ILE A N 1
ATOM 815 C CA . ILE A 1 101 ? -9.257 0.593 13.225 1.00 90.81 101 ILE A CA 1
ATOM 816 C C . ILE A 1 101 ? -7.803 0.118 13.287 1.00 90.81 101 ILE A C 1
ATOM 818 O O . ILE A 1 101 ? -7.061 0.332 12.337 1.00 90.81 101 ILE A O 1
ATOM 822 N N . ALA A 1 102 ? -7.390 -0.570 14.355 1.00 88.56 102 ALA A N 1
ATOM 823 C CA . ALA A 1 102 ? -6.028 -1.089 14.479 1.00 88.56 102 ALA A CA 1
ATOM 824 C C . ALA A 1 102 ? -5.690 -2.124 13.389 1.00 88.56 102 ALA A C 1
ATOM 826 O O . ALA A 1 102 ? -4.587 -2.104 12.842 1.00 88.56 102 ALA A O 1
ATOM 827 N N . LYS A 1 103 ? -6.637 -2.998 13.021 1.00 89.69 103 LYS A N 1
ATOM 828 C CA . LYS A 1 103 ? -6.467 -3.928 11.892 1.00 89.69 103 LYS A CA 1
ATOM 829 C C . LYS A 1 103 ? -6.281 -3.174 10.575 1.00 89.69 103 LYS A C 1
ATOM 831 O O . LYS A 1 103 ? -5.341 -3.476 9.843 1.00 89.69 103 LYS A O 1
ATOM 836 N N . ALA A 1 104 ? -7.122 -2.175 10.303 1.00 87.81 104 ALA A N 1
ATOM 837 C CA . ALA A 1 104 ? -7.005 -1.336 9.113 1.00 87.81 104 ALA A CA 1
ATOM 838 C C . ALA A 1 104 ? -5.665 -0.578 9.078 1.00 87.81 104 ALA A C 1
ATOM 840 O O . ALA A 1 104 ? -4.998 -0.566 8.045 1.00 87.81 104 ALA A O 1
ATOM 841 N N . SER A 1 105 ? -5.215 -0.037 10.216 1.00 85.50 105 SER A N 1
ATOM 842 C CA . SER A 1 105 ? -3.899 0.597 10.366 1.00 85.50 105 SER A CA 1
ATOM 843 C C . SER A 1 105 ? -2.756 -0.343 10.020 1.00 85.50 105 SER A C 1
ATOM 845 O O . SER A 1 105 ? -1.841 0.045 9.302 1.00 85.50 105 SER A O 1
ATOM 847 N N . ASN A 1 106 ? -2.812 -1.589 10.490 1.00 87.06 106 ASN A N 1
ATOM 848 C CA . ASN A 1 106 ? -1.770 -2.573 10.214 1.00 87.06 106 ASN A CA 1
ATOM 849 C C . ASN A 1 106 ? -1.708 -2.950 8.728 1.00 87.06 106 ASN A C 1
ATOM 851 O O . ASN A 1 106 ? -0.624 -3.199 8.209 1.00 87.06 106 ASN A O 1
ATOM 855 N N . VAL A 1 107 ? -2.852 -2.981 8.038 1.00 85.06 107 VAL A N 1
ATOM 856 C CA . VAL A 1 107 ? -2.902 -3.196 6.583 1.00 85.06 107 VAL A CA 1
ATOM 857 C C . VAL A 1 107 ? -2.341 -1.982 5.840 1.00 85.06 107 VAL A C 1
ATOM 859 O O . VAL A 1 107 ? -1.488 -2.139 4.972 1.00 85.06 107 VAL A O 1
ATOM 862 N N . ALA A 1 108 ? -2.760 -0.773 6.216 1.00 82.50 108 ALA A N 1
ATOM 863 C CA . ALA A 1 108 ? -2.283 0.470 5.615 1.00 82.50 108 ALA A CA 1
ATOM 864 C C . ALA A 1 108 ? -0.775 0.694 5.830 1.00 82.50 108 ALA A C 1
ATOM 866 O O . ALA A 1 108 ? -0.087 1.144 4.920 1.00 82.50 108 ALA A O 1
ATOM 867 N N . ALA A 1 109 ? -0.233 0.318 6.991 1.00 79.75 109 ALA A N 1
ATOM 868 C CA . ALA A 1 109 ? 1.202 0.386 7.267 1.00 79.75 109 ALA A CA 1
ATOM 869 C C . ALA A 1 109 ? 2.026 -0.526 6.341 1.00 79.75 109 ALA A C 1
ATOM 871 O O . ALA A 1 109 ? 3.150 -0.184 5.988 1.00 79.75 109 ALA A O 1
ATOM 872 N N . LYS A 1 110 ? 1.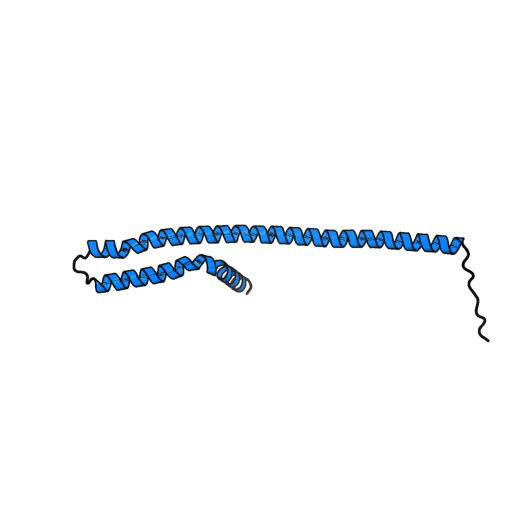450 -1.650 5.901 1.00 81.25 110 LYS A N 1
ATOM 873 C CA . LYS A 1 110 ? 2.074 -2.587 4.954 1.00 81.25 110 LYS A CA 1
ATOM 874 C C . LYS A 1 110 ? 1.856 -2.208 3.490 1.00 81.25 110 LYS A C 1
ATOM 876 O O . LYS A 1 110 ? 2.374 -2.882 2.605 1.00 81.25 110 LYS A O 1
ATOM 881 N N . ALA A 1 111 ? 1.099 -1.146 3.206 1.00 74.62 111 ALA A N 1
ATOM 882 C CA . ALA A 1 111 ? 0.783 -0.751 1.837 1.00 74.62 111 ALA A CA 1
ATOM 883 C C . ALA A 1 111 ? 2.048 -0.472 1.016 1.00 74.62 111 ALA A C 1
ATOM 885 O O . ALA A 1 111 ? 2.115 -0.898 -0.128 1.00 74.62 111 ALA A O 1
ATOM 886 N N . SER A 1 112 ? 3.073 0.154 1.608 1.00 69.00 112 SER A N 1
ATOM 887 C CA . SER A 1 112 ? 4.338 0.436 0.919 1.00 69.00 112 SER A CA 1
ATOM 888 C C . SER A 1 112 ? 5.124 -0.806 0.518 1.00 69.00 112 SER A C 1
ATOM 890 O O . SER A 1 112 ? 5.768 -0.804 -0.522 1.00 69.00 112 SER A O 1
ATOM 892 N N . GLU A 1 113 ? 5.066 -1.867 1.323 1.00 73.19 113 GLU A N 1
ATOM 893 C CA . GLU A 1 113 ? 5.740 -3.137 1.023 1.00 73.19 113 GLU A CA 1
ATOM 894 C C . GLU A 1 113 ? 5.041 -3.876 -0.130 1.00 73.19 113 GLU A C 1
ATOM 896 O O . GLU A 1 113 ? 5.680 -4.601 -0.888 1.00 73.19 113 GLU A O 1
ATOM 901 N N . ASN A 1 114 ? 3.736 -3.641 -0.305 1.00 75.19 114 ASN A N 1
ATOM 902 C CA . ASN A 1 114 ? 2.916 -4.275 -1.335 1.00 75.19 114 ASN A CA 1
ATOM 903 C C . ASN A 1 114 ? 2.894 -3.518 -2.674 1.00 75.19 114 ASN A C 1
ATOM 905 O O . ASN A 1 114 ? 2.387 -4.065 -3.653 1.00 75.19 114 ASN A O 1
ATOM 909 N N . VAL A 1 115 ? 3.448 -2.298 -2.751 1.00 74.94 115 VAL A N 1
ATOM 910 C CA . VAL A 1 115 ? 3.413 -1.466 -3.974 1.00 74.94 115 VAL A CA 1
ATOM 911 C C . VAL A 1 115 ? 4.018 -2.198 -5.170 1.00 74.94 115 VAL A C 1
ATOM 913 O O . VAL A 1 115 ? 3.424 -2.190 -6.245 1.00 74.94 115 VAL A O 1
ATOM 916 N N . GLY A 1 116 ? 5.149 -2.887 -4.985 1.00 74.56 116 GLY A N 1
ATOM 917 C CA . GLY A 1 116 ? 5.777 -3.665 -6.058 1.00 74.56 116 GLY A CA 1
ATOM 918 C C . GLY A 1 116 ? 4.855 -4.757 -6.613 1.00 74.56 116 GLY A C 1
ATOM 919 O O . GLY A 1 116 ? 4.701 -4.876 -7.824 1.00 74.56 116 GLY A O 1
ATOM 920 N N . GLY A 1 117 ? 4.161 -5.482 -5.729 1.00 79.06 117 GLY A N 1
ATOM 921 C CA . GLY A 1 117 ? 3.186 -6.499 -6.130 1.00 79.06 117 GLY A CA 1
ATOM 922 C C . GLY A 1 117 ? 1.989 -5.914 -6.884 1.00 79.06 117 GLY A C 1
ATOM 923 O O . GLY A 1 117 ? 1.551 -6.487 -7.876 1.00 79.06 117 GLY A O 1
ATOM 924 N N . TRP A 1 118 ? 1.494 -4.743 -6.473 1.00 81.50 118 TRP A N 1
ATOM 925 C CA . TRP A 1 118 ? 0.399 -4.059 -7.172 1.00 81.50 118 TRP A CA 1
ATOM 926 C C . TRP A 1 118 ? 0.803 -3.541 -8.553 1.00 81.50 118 TRP A C 1
ATOM 928 O O . TRP A 1 118 ? -0.003 -3.591 -9.480 1.00 81.50 118 TRP A O 1
ATOM 938 N N . ILE A 1 119 ? 2.044 -3.075 -8.711 1.00 76.12 119 ILE A N 1
ATOM 939 C CA . ILE A 1 119 ? 2.589 -2.678 -10.016 1.00 76.12 119 ILE A CA 1
ATOM 940 C C . ILE A 1 119 ? 2.694 -3.897 -10.936 1.00 76.12 119 ILE A C 1
ATOM 942 O O . ILE A 1 119 ? 2.312 -3.818 -12.104 1.00 76.12 119 ILE A O 1
ATOM 946 N N . ASP A 1 120 ? 3.173 -5.027 -10.419 1.00 80.69 120 ASP A N 1
ATOM 947 C CA . ASP A 1 120 ? 3.252 -6.269 -11.187 1.00 80.69 120 ASP A CA 1
ATOM 948 C C . ASP A 1 120 ? 1.864 -6.762 -11.618 1.00 80.69 120 ASP A C 1
ATOM 950 O O . ASP A 1 120 ? 1.682 -7.156 -12.773 1.00 80.69 120 ASP A O 1
ATOM 954 N N . ASP A 1 121 ? 0.871 -6.697 -10.729 1.00 82.44 121 ASP A N 1
ATOM 955 C CA . ASP A 1 121 ? -0.511 -7.056 -11.048 1.00 82.44 121 ASP A CA 1
ATOM 956 C C . ASP A 1 121 ? -1.127 -6.111 -12.091 1.00 82.44 121 ASP A C 1
ATOM 958 O O . ASP A 1 121 ? -1.722 -6.586 -13.058 1.00 82.44 121 ASP A O 1
ATOM 962 N N . PHE A 1 122 ? -0.905 -4.797 -11.977 1.00 76.31 122 PHE A N 1
ATOM 963 C CA . PHE A 1 122 ? -1.335 -3.815 -12.980 1.00 76.31 122 PHE A CA 1
ATOM 964 C C . PHE A 1 122 ? -0.737 -4.107 -14.367 1.00 76.31 122 PHE A C 1
ATOM 966 O O . PHE A 1 122 ? -1.432 -4.093 -15.383 1.00 76.31 122 PHE A O 1
ATOM 973 N N . ARG A 1 123 ? 0.554 -4.454 -14.430 1.00 80.19 123 ARG A N 1
ATOM 974 C CA . ARG A 1 123 ? 1.220 -4.808 -15.696 1.00 80.19 123 ARG A CA 1
ATOM 975 C C . ARG A 1 123 ? 0.664 -6.087 -16.319 1.00 80.19 123 ARG A C 1
ATOM 977 O O . ARG A 1 123 ? 0.687 -6.213 -17.541 1.00 80.19 123 ARG A O 1
ATOM 984 N N . ARG A 1 124 ? 0.178 -7.034 -15.511 1.00 82.50 124 ARG A N 1
ATOM 985 C CA . ARG A 1 124 ? -0.483 -8.253 -16.010 1.00 82.50 124 ARG A CA 1
ATOM 986 C C . ARG A 1 124 ? -1.867 -7.959 -16.579 1.00 82.50 124 ARG A C 1
ATOM 988 O O . ARG A 1 124 ? -2.229 -8.571 -17.579 1.00 82.50 124 ARG A O 1
ATOM 995 N N . THR A 1 125 ? -2.623 -7.046 -15.967 1.00 78.75 125 THR A N 1
ATOM 996 C CA . THR A 1 125 ? -3.980 -6.700 -16.417 1.00 78.75 125 THR A CA 1
ATOM 997 C C . THR A 1 125 ? -3.995 -5.860 -17.691 1.00 78.75 125 THR A C 1
ATOM 999 O O . THR A 1 125 ? -4.858 -6.078 -18.528 1.00 78.75 125 THR A O 1
ATOM 1002 N N . GLU A 1 126 ? -3.036 -4.947 -17.868 1.00 69.50 126 GLU A N 1
ATOM 1003 C CA . GLU A 1 126 ? -2.925 -4.091 -19.068 1.00 69.50 126 GLU A CA 1
ATOM 1004 C C . GLU A 1 126 ? -2.268 -4.811 -20.266 1.00 69.50 126 GLU A C 1
ATOM 1006 O O . GLU A 1 126 ? -2.306 -4.328 -21.395 1.00 69.50 126 GLU A O 1
ATOM 1011 N N . GLY A 1 127 ? -1.612 -5.951 -20.021 1.00 59.12 127 GLY A N 1
ATOM 1012 C CA . GLY A 1 127 ? -0.949 -6.769 -21.042 1.00 59.12 127 GLY A CA 1
ATOM 1013 C C . GLY A 1 127 ? -1.808 -7.892 -21.642 1.00 59.12 127 GLY A C 1
ATOM 1014 O O . GLY A 1 127 ? -1.269 -8.673 -22.429 1.00 59.12 127 GLY A O 1
ATOM 1015 N N . SER A 1 128 ? -3.086 -8.008 -21.253 1.00 46.03 128 SER A N 1
ATOM 1016 C CA . SER A 1 128 ? -4.094 -8.926 -21.831 1.00 46.03 128 SER A CA 1
ATOM 1017 C C . SER A 1 128 ? -5.081 -8.174 -22.713 1.00 46.03 128 SER A C 1
ATOM 1019 O O . SER A 1 128 ? -5.515 -8.771 -23.722 1.00 46.03 128 SER A O 1
#

pLDDT: mean 75.45, std 12.95, range [36.56, 92.88]